Protein AF-A0A353Z6I2-F1 (afdb_monomer_lite)

Sequence (78 aa):
MSLSPQRREEVIDALRRGTVPRSSLDAFAVGLERFEPALEEELRKVQAGGSVFKAVRGEYGCGKTFFARWLADRARKL

Secondary structure (DSSP, 8-state):
-PPPHHHHHHHHHHHHTT---SS-GGGT-TT-GGGHHHHHHHHHHHHTT----------TTSSHHHHHHHHHHHHTT-

Radius of gyration: 13.94 Å; chains: 1; bounding box: 33×26×34 Å

pLDDT: mean 84.67, std 9.67, range [53.81, 96.56]

Foldseek 3Di:
DDDDPVNVVQCVVCVVVVHHGLDDLVVVCPPCVVVVVVLVVQLVCVVVVHDDDDDDDDDPPP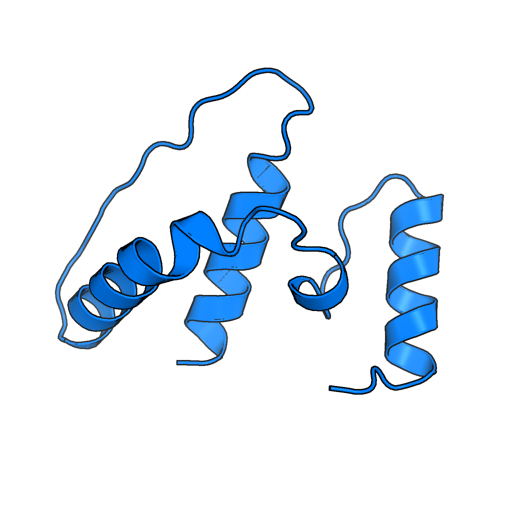CPVSSVSVSVVVSVVD

Structure (mmCIF, N/CA/C/O backbone):
data_AF-A0A353Z6I2-F1
#
_entry.id   AF-A0A353Z6I2-F1
#
loop_
_atom_site.group_PDB
_atom_site.id
_atom_site.type_symbol
_atom_site.label_atom_id
_atom_site.label_alt_id
_atom_site.label_comp_id
_atom_site.label_asym_id
_atom_site.label_entity_id
_atom_site.label_seq_id
_atom_site.pdbx_PDB_ins_code
_atom_site.Cartn_x
_atom_site.Cartn_y
_atom_site.Cartn_z
_atom_site.occupancy
_atom_site.B_iso_or_equiv
_atom_site.auth_seq_id
_atom_site.auth_comp_id
_atom_site.auth_asym_id
_atom_site.auth_atom_id
_atom_site.pdbx_PDB_model_num
ATOM 1 N N . MET A 1 1 ? 17.261 -1.878 5.071 1.00 53.81 1 MET A N 1
ATOM 2 C CA . MET A 1 1 ? 17.001 -3.332 5.189 1.00 53.81 1 MET A CA 1
ATOM 3 C C . MET A 1 1 ? 17.539 -4.028 3.948 1.00 53.81 1 MET A C 1
ATOM 5 O O . MET A 1 1 ? 17.241 -3.566 2.854 1.00 53.81 1 MET A O 1
ATOM 9 N N . SER A 1 2 ? 18.344 -5.085 4.081 1.00 63.88 2 SER A N 1
ATOM 10 C CA . SER A 1 2 ? 18.827 -5.859 2.929 1.00 63.88 2 SER A CA 1
ATOM 11 C C . SER A 1 2 ? 17.794 -6.919 2.532 1.00 63.88 2 SER A C 1
ATOM 13 O O . SER A 1 2 ? 17.363 -7.730 3.348 1.00 63.88 2 SER A O 1
ATOM 15 N N . LEU A 1 3 ? 17.363 -6.907 1.269 1.00 73.94 3 LEU A N 1
ATOM 16 C CA . LEU A 1 3 ? 16.494 -7.950 0.716 1.00 73.94 3 LEU A CA 1
ATOM 17 C C . LEU A 1 3 ? 17.302 -9.231 0.508 1.00 73.94 3 LEU A C 1
ATOM 19 O O . LEU A 1 3 ? 18.396 -9.179 -0.073 1.00 73.94 3 LEU A O 1
ATOM 23 N N . SER A 1 4 ? 16.746 -10.370 0.930 1.00 84.06 4 SER A N 1
ATOM 24 C CA . SER A 1 4 ? 17.344 -11.678 0.655 1.00 84.06 4 SER A CA 1
ATOM 25 C C . SER A 1 4 ? 17.452 -11.923 -0.861 1.00 84.06 4 SER A C 1
ATOM 27 O O . SER A 1 4 ? 16.648 -11.376 -1.624 1.00 84.06 4 SER A O 1
ATOM 29 N N . PRO A 1 5 ? 18.424 -12.732 -1.323 1.00 85.00 5 PRO A N 1
ATOM 30 C CA . PRO A 1 5 ? 18.598 -13.028 -2.748 1.00 85.00 5 PRO A CA 1
ATOM 31 C C . PRO A 1 5 ? 17.326 -13.575 -3.410 1.00 85.00 5 PRO A C 1
ATOM 33 O O . PRO A 1 5 ? 16.913 -13.070 -4.448 1.00 85.00 5 PRO A O 1
ATOM 36 N N . GLN A 1 6 ? 16.638 -14.504 -2.739 1.00 84.31 6 GLN A N 1
ATOM 37 C CA . GLN A 1 6 ? 15.399 -15.115 -3.228 1.00 84.31 6 GLN A CA 1
ATOM 38 C C . GLN A 1 6 ? 14.269 -14.091 -3.423 1.00 84.31 6 GLN A C 1
ATOM 40 O O . GLN A 1 6 ? 13.615 -14.070 -4.461 1.00 84.31 6 GLN A O 1
ATOM 45 N N . ARG A 1 7 ? 14.081 -13.171 -2.463 1.00 80.38 7 ARG A N 1
ATOM 46 C CA . ARG A 1 7 ? 13.095 -12.083 -2.596 1.00 80.38 7 ARG A CA 1
ATOM 47 C C . ARG A 1 7 ? 13.434 -11.142 -3.750 1.00 80.38 7 ARG A C 1
ATOM 49 O O . ARG A 1 7 ? 12.535 -10.572 -4.357 1.00 80.38 7 ARG A O 1
ATOM 56 N N . ARG A 1 8 ? 14.721 -10.964 -4.054 1.00 84.38 8 ARG A N 1
ATOM 57 C CA . ARG A 1 8 ? 15.179 -10.143 -5.181 1.00 84.38 8 ARG A CA 1
ATOM 58 C C . ARG A 1 8 ? 14.810 -10.777 -6.524 1.00 84.38 8 ARG A C 1
ATOM 60 O O . ARG A 1 8 ? 14.299 -10.073 -7.391 1.00 84.38 8 ARG A O 1
ATOM 67 N N . GLU A 1 9 ? 15.019 -12.083 -6.677 1.00 86.62 9 GLU A N 1
ATOM 68 C CA . GLU A 1 9 ? 14.649 -12.821 -7.893 1.00 86.62 9 GLU A CA 1
ATOM 69 C C . GLU A 1 9 ? 13.139 -12.821 -8.132 1.00 86.62 9 GLU A C 1
ATOM 71 O O . GLU A 1 9 ? 12.705 -12.476 -9.229 1.00 86.62 9 GLU A O 1
ATOM 76 N N . GLU A 1 10 ? 12.334 -13.098 -7.099 1.00 83.56 10 GLU A N 1
ATOM 77 C CA . GLU A 1 10 ? 10.867 -13.070 -7.203 1.00 83.56 10 GLU A CA 1
ATOM 78 C C . GLU A 1 10 ? 10.347 -11.729 -7.732 1.00 83.56 10 GLU A C 1
ATOM 80 O O . GLU A 1 10 ? 9.422 -11.677 -8.550 1.00 83.56 10 GLU A O 1
ATOM 85 N N . VAL A 1 11 ? 10.948 -10.630 -7.274 1.00 80.25 11 VAL A N 1
ATOM 86 C CA . VAL A 1 11 ? 10.559 -9.295 -7.716 1.00 80.25 11 VAL A CA 1
ATOM 87 C C . VAL A 1 11 ? 10.969 -9.050 -9.167 1.00 80.25 11 VAL A C 1
ATOM 89 O O . VAL A 1 11 ? 10.141 -8.591 -9.955 1.00 80.25 11 VAL A O 1
ATOM 92 N N . ILE A 1 12 ? 12.206 -9.383 -9.548 1.00 85.06 12 ILE A N 1
ATOM 93 C CA . ILE A 1 12 ? 12.675 -9.229 -10.935 1.00 85.06 12 ILE A CA 1
ATOM 94 C C . ILE A 1 12 ? 11.800 -10.042 -11.900 1.00 85.06 12 ILE A C 1
ATOM 96 O O . ILE A 1 12 ? 11.408 -9.534 -12.953 1.00 85.06 12 ILE A O 1
ATOM 100 N N . ASP A 1 13 ? 11.439 -11.269 -11.533 1.00 87.44 13 ASP A N 1
ATOM 101 C CA . ASP A 1 13 ? 10.609 -12.145 -12.358 1.00 87.44 13 ASP A CA 1
ATOM 102 C C . ASP A 1 13 ? 9.181 -11.625 -12.538 1.00 87.44 13 ASP A C 1
ATOM 104 O O . ASP A 1 13 ? 8.635 -11.688 -13.643 1.00 87.44 13 ASP A O 1
ATOM 108 N N . ALA A 1 14 ? 8.568 -11.081 -11.485 1.00 80.12 14 ALA A N 1
ATOM 109 C CA . ALA A 1 14 ? 7.247 -10.466 -11.580 1.00 80.12 14 ALA A CA 1
ATOM 110 C C . ALA A 1 14 ? 7.255 -9.251 -12.521 1.00 80.12 14 ALA A C 1
ATOM 112 O O . ALA A 1 14 ? 6.376 -9.140 -13.384 1.00 80.12 14 ALA A O 1
ATOM 113 N N . LEU A 1 15 ? 8.274 -8.392 -12.407 1.00 80.88 15 LEU A N 1
ATOM 114 C CA . LEU A 1 15 ? 8.430 -7.203 -13.247 1.00 80.88 15 LEU A CA 1
ATOM 115 C C . LEU A 1 15 ? 8.662 -7.563 -14.719 1.00 80.88 15 LEU A C 1
ATOM 117 O O . LEU A 1 15 ? 8.031 -6.971 -15.593 1.00 80.88 15 LEU A O 1
ATOM 121 N N . ARG A 1 16 ? 9.483 -8.582 -15.007 1.00 86.56 16 ARG A N 1
ATOM 122 C CA . ARG A 1 16 ? 9.695 -9.095 -16.376 1.00 86.56 16 ARG A CA 1
ATOM 123 C C . ARG A 1 16 ? 8.408 -9.581 -17.040 1.00 86.56 16 ARG A C 1
ATOM 125 O O . ARG A 1 16 ? 8.270 -9.473 -18.252 1.00 86.56 16 ARG A O 1
ATOM 132 N N . ARG A 1 17 ? 7.462 -10.098 -16.252 1.00 86.12 17 ARG A N 1
ATOM 133 C CA . ARG A 1 17 ? 6.144 -10.550 -16.728 1.00 86.12 17 ARG A CA 1
ATOM 134 C C . ARG A 1 17 ? 5.109 -9.421 -16.802 1.00 86.12 17 ARG A C 1
ATOM 136 O O . ARG A 1 17 ? 3.956 -9.689 -17.119 1.00 86.12 17 ARG A O 1
ATOM 143 N N . GLY A 1 18 ? 5.482 -8.180 -16.476 1.00 77.50 18 GLY A N 1
ATOM 144 C CA . GLY A 1 18 ? 4.554 -7.046 -16.412 1.00 77.50 18 GLY A CA 1
ATOM 145 C C . GLY A 1 18 ? 3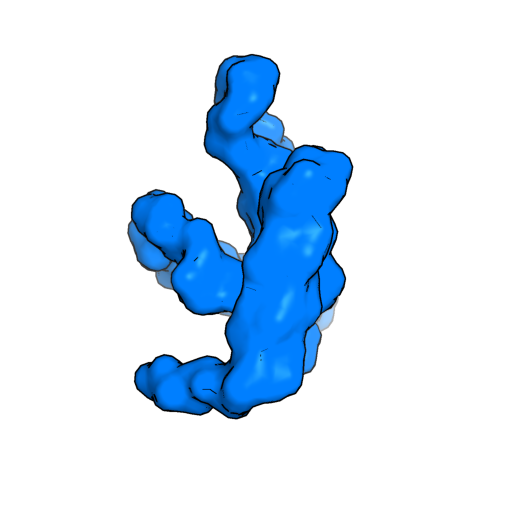.556 -7.142 -15.253 1.00 77.50 18 GLY A C 1
ATOM 146 O O . GLY A 1 18 ? 2.474 -6.561 -15.309 1.00 77.50 18 GLY A O 1
ATOM 147 N N . THR A 1 19 ? 3.889 -7.899 -14.204 1.00 78.44 19 THR A N 1
ATOM 148 C CA . THR A 1 19 ? 3.010 -8.138 -13.054 1.00 78.44 19 THR A CA 1
ATOM 149 C C . THR A 1 19 ? 3.546 -7.480 -11.790 1.00 78.44 19 THR A C 1
ATOM 151 O O . THR A 1 19 ? 4.749 -7.316 -11.605 1.00 78.44 19 THR A O 1
ATOM 154 N N . VAL A 1 20 ? 2.641 -7.108 -10.885 1.00 70.19 20 VAL A N 1
ATOM 155 C CA . VAL A 1 20 ? 3.025 -6.562 -9.580 1.00 70.19 20 VAL A CA 1
ATOM 156 C C . VAL A 1 20 ? 3.457 -7.714 -8.655 1.00 70.19 20 VAL A C 1
ATOM 158 O O . VAL A 1 20 ? 2.658 -8.648 -8.482 1.00 70.19 20 VAL A O 1
ATOM 161 N N . PRO A 1 21 ? 4.652 -7.647 -8.029 1.00 73.50 21 PRO A N 1
ATOM 162 C CA . PRO A 1 21 ? 5.129 -8.647 -7.074 1.00 73.50 21 PRO A CA 1
ATOM 163 C C . PRO A 1 21 ? 4.128 -8.914 -5.942 1.00 73.50 21 PRO A C 1
ATOM 165 O O . PRO A 1 21 ? 3.357 -8.037 -5.544 1.00 73.50 21 PRO A O 1
ATOM 168 N N . ARG A 1 22 ? 4.118 -10.148 -5.425 1.00 69.25 22 ARG A N 1
ATOM 169 C CA . ARG A 1 22 ? 3.240 -10.550 -4.307 1.00 69.25 22 ARG A CA 1
ATOM 170 C C . ARG A 1 22 ? 3.811 -10.191 -2.933 1.00 69.25 22 ARG A C 1
ATOM 172 O O . ARG A 1 22 ? 3.051 -10.123 -1.973 1.00 69.25 22 ARG 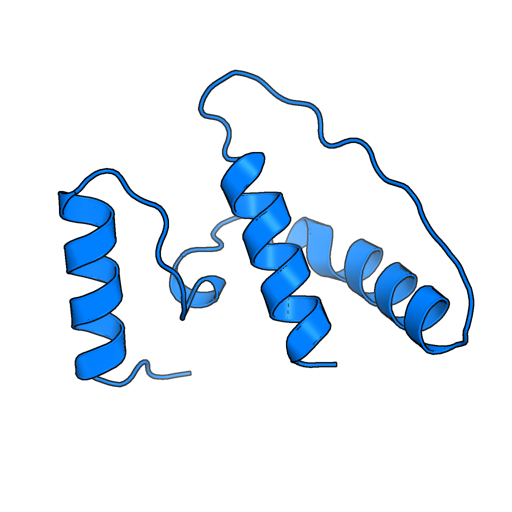A O 1
ATOM 179 N N . SER A 1 23 ? 5.123 -10.003 -2.851 1.00 65.56 23 SER A N 1
ATOM 180 C CA . SER A 1 23 ? 5.901 -9.764 -1.636 1.00 65.56 23 SER A CA 1
ATOM 181 C C . SER A 1 23 ? 6.923 -8.651 -1.900 1.00 65.56 23 SER A C 1
ATOM 183 O O . SER A 1 23 ? 7.165 -8.282 -3.051 1.00 65.56 23 SER A O 1
ATOM 185 N N . SER A 1 24 ? 7.540 -8.122 -0.841 1.00 65.06 24 SER A N 1
ATOM 186 C CA . SER A 1 24 ? 8.646 -7.152 -0.942 1.00 65.06 24 SER A CA 1
ATOM 187 C C . SER A 1 24 ? 8.280 -5.843 -1.661 1.00 65.06 24 SER A C 1
ATOM 189 O O . SER A 1 24 ? 9.130 -5.227 -2.297 1.00 65.06 24 SER A O 1
ATOM 191 N N . LEU A 1 25 ? 7.022 -5.400 -1.551 1.00 66.06 25 LEU A N 1
ATOM 192 C CA . LEU A 1 25 ? 6.538 -4.175 -2.200 1.00 66.06 25 LEU A CA 1
ATOM 193 C C . LEU A 1 25 ? 7.264 -2.922 -1.701 1.00 66.06 25 LEU A C 1
ATOM 195 O O . LEU A 1 25 ? 7.510 -2.018 -2.495 1.00 66.06 25 LEU A O 1
ATOM 199 N N . ASP A 1 26 ? 7.678 -2.896 -0.431 1.00 65.06 26 ASP A N 1
ATOM 200 C CA . ASP A 1 26 ? 8.450 -1.785 0.145 1.00 65.06 26 ASP A CA 1
ATOM 201 C C . ASP A 1 26 ? 9.760 -1.522 -0.610 1.00 65.06 26 ASP A C 1
ATOM 203 O O . ASP A 1 26 ? 10.230 -0.393 -0.654 1.00 65.06 26 ASP A O 1
ATOM 207 N N . ALA A 1 27 ? 10.342 -2.548 -1.241 1.00 62.91 27 ALA A N 1
ATOM 208 C CA . ALA A 1 27 ? 11.563 -2.410 -2.031 1.00 62.91 27 ALA A CA 1
ATOM 209 C C . ALA A 1 27 ? 11.379 -1.558 -3.297 1.00 62.91 27 ALA A C 1
ATOM 211 O O . ALA A 1 27 ? 12.362 -1.118 -3.885 1.00 62.91 27 ALA A O 1
ATOM 212 N N . PHE A 1 28 ? 10.130 -1.371 -3.728 1.00 65.50 28 PHE A N 1
ATOM 213 C CA . PHE A 1 28 ? 9.751 -0.672 -4.956 1.00 65.50 28 PHE A CA 1
ATOM 214 C C . PHE A 1 28 ? 8.746 0.457 -4.718 1.00 65.50 28 PHE A C 1
ATOM 216 O O . PHE A 1 28 ? 8.325 1.104 -5.676 1.00 65.50 28 PHE A O 1
ATOM 223 N N . ALA A 1 29 ? 8.351 0.713 -3.469 1.00 70.69 29 ALA A N 1
ATOM 224 C CA . ALA A 1 29 ? 7.357 1.719 -3.108 1.00 70.69 29 ALA A CA 1
ATOM 225 C C . ALA A 1 29 ? 7.932 3.146 -3.132 1.00 70.69 29 ALA A C 1
ATOM 227 O O . ALA A 1 29 ? 7.830 3.882 -2.159 1.00 70.69 29 ALA A O 1
ATOM 228 N N . VAL A 1 30 ? 8.527 3.536 -4.260 1.00 74.44 30 VAL A N 1
ATOM 229 C CA . VAL A 1 30 ? 9.171 4.839 -4.437 1.00 74.44 30 VAL A CA 1
ATOM 230 C C . VAL A 1 30 ? 8.118 5.944 -4.504 1.00 74.44 30 VAL A C 1
ATOM 232 O O . VAL A 1 30 ? 7.191 5.892 -5.315 1.00 74.44 30 VAL A O 1
ATOM 235 N N . GLY A 1 31 ? 8.273 6.975 -3.677 1.00 77.75 31 GLY A N 1
ATOM 236 C CA . GL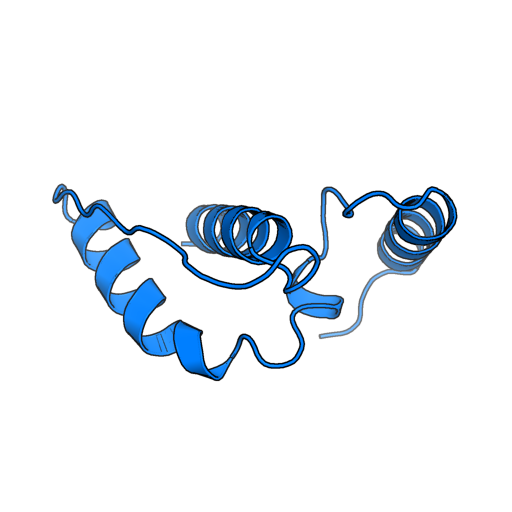Y A 1 31 ? 7.413 8.159 -3.674 1.00 77.75 31 GLY A CA 1
ATOM 237 C C . GLY A 1 31 ? 6.073 7.966 -2.959 1.00 77.75 31 GLY A C 1
ATOM 238 O O . GLY A 1 31 ? 5.238 8.879 -2.990 1.00 77.75 31 GLY A O 1
ATOM 239 N N . LEU A 1 32 ? 5.850 6.805 -2.331 1.00 84.62 32 LEU A N 1
ATOM 240 C CA . LEU A 1 32 ? 4.674 6.533 -1.500 1.00 84.62 32 LEU A CA 1
ATOM 241 C C . LEU A 1 32 ? 4.887 6.892 -0.028 1.0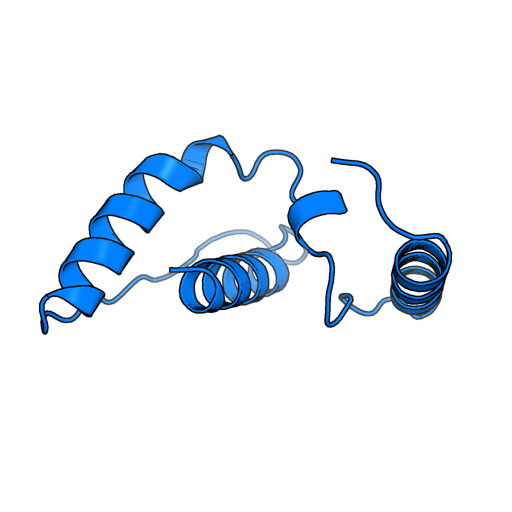0 84.62 32 LEU A C 1
ATOM 243 O O . LEU A 1 32 ? 3.908 7.004 0.710 1.00 84.62 32 LEU A O 1
ATOM 247 N N . GLU A 1 33 ? 6.129 7.147 0.379 1.00 83.69 33 GLU A N 1
ATOM 248 C CA . GLU A 1 33 ? 6.531 7.439 1.757 1.00 83.69 33 GLU A CA 1
ATOM 249 C C . GLU A 1 33 ? 5.766 8.650 2.310 1.00 83.69 33 GLU A C 1
ATOM 251 O O . GLU A 1 33 ? 5.360 8.678 3.468 1.00 83.69 33 GLU A O 1
ATOM 256 N N . ARG A 1 34 ? 5.454 9.626 1.446 1.00 87.12 34 ARG A N 1
ATOM 257 C CA . ARG A 1 34 ? 4.651 10.810 1.800 1.00 87.12 34 ARG A CA 1
ATOM 258 C C . ARG A 1 34 ? 3.227 10.490 2.265 1.00 87.12 34 ARG A C 1
ATOM 260 O O . ARG A 1 34 ? 2.606 11.317 2.923 1.00 87.12 34 ARG A O 1
ATOM 267 N N . PHE A 1 35 ? 2.684 9.335 1.880 1.00 88.81 35 PHE A N 1
ATOM 268 C CA . PHE A 1 35 ? 1.345 8.903 2.277 1.00 88.81 35 PHE A CA 1
ATOM 269 C C . PHE A 1 35 ? 1.361 8.070 3.560 1.00 88.81 35 PHE A C 1
ATOM 271 O O . PHE A 1 35 ? 0.300 7.861 4.144 1.00 88.81 35 PHE A O 1
ATOM 278 N N . GLU A 1 36 ? 2.532 7.610 4.014 1.00 88.56 36 GLU A N 1
ATOM 279 C CA . GLU A 1 36 ? 2.648 6.734 5.183 1.00 88.56 36 GLU A CA 1
ATOM 280 C C . GLU A 1 36 ? 2.018 7.309 6.451 1.00 88.56 36 GLU A C 1
ATOM 282 O O . GLU A 1 36 ? 1.225 6.585 7.050 1.00 88.56 36 GLU A O 1
ATOM 287 N N . PRO A 1 37 ? 2.267 8.576 6.848 1.00 91.88 37 PRO A N 1
ATOM 288 C CA . PRO A 1 37 ? 1.753 9.080 8.121 1.00 91.88 37 PRO A CA 1
ATOM 289 C C . PRO A 1 37 ? 0.223 9.039 8.197 1.00 91.88 37 PRO A C 1
ATOM 291 O O . PRO A 1 37 ? -0.346 8.608 9.197 1.00 91.88 37 PRO A O 1
ATOM 294 N N . ALA A 1 38 ? -0.445 9.431 7.108 1.00 93.00 38 ALA A N 1
ATOM 295 C CA . ALA A 1 38 ? -1.903 9.430 7.035 1.00 93.00 38 ALA A CA 1
ATOM 296 C C . ALA A 1 38 ? -2.476 8.006 7.070 1.00 93.00 38 ALA A C 1
ATOM 298 O O . ALA A 1 38 ? -3.461 7.752 7.759 1.00 93.00 38 ALA A O 1
ATOM 299 N N . LEU A 1 39 ? -1.851 7.071 6.348 1.00 92.38 39 LEU A N 1
ATOM 300 C CA . LEU A 1 39 ? -2.298 5.679 6.314 1.00 92.38 39 LEU A CA 1
ATOM 301 C C . LEU A 1 39 ? -2.056 4.972 7.647 1.00 92.38 39 LEU A C 1
ATOM 303 O O . LEU A 1 39 ? -2.878 4.167 8.066 1.00 92.38 39 LEU A O 1
ATOM 307 N N . GLU A 1 40 ? -0.954 5.271 8.331 1.00 93.12 40 GLU A N 1
ATOM 308 C CA . GLU A 1 40 ? -0.656 4.693 9.638 1.00 93.12 40 GLU A CA 1
ATOM 309 C C . GLU A 1 40 ? -1.667 5.143 10.699 1.00 93.12 40 GLU A C 1
ATOM 311 O O . GLU A 1 40 ? -2.160 4.315 11.465 1.00 93.12 40 GLU A O 1
ATOM 316 N N . GLU A 1 41 ? -2.046 6.423 10.707 1.00 94.31 41 GLU A N 1
ATOM 317 C CA . GLU A 1 41 ? -3.103 6.924 11.590 1.00 94.31 41 GLU A CA 1
ATOM 318 C C . GLU A 1 41 ? -4.431 6.184 11.358 1.00 94.31 41 GLU A C 1
ATOM 320 O O . GLU A 1 41 ? -5.121 5.793 12.301 1.00 94.31 41 GLU A O 1
ATOM 325 N N . GLU A 1 42 ? -4.789 5.948 10.099 1.00 95.00 42 GLU A N 1
ATOM 326 C CA . GLU A 1 42 ? -6.028 5.259 9.744 1.00 95.00 42 GLU A CA 1
ATOM 327 C C . GLU A 1 42 ? -5.995 3.773 10.072 1.00 95.00 42 GLU A C 1
ATOM 329 O O . GLU A 1 42 ? -6.980 3.244 10.585 1.00 95.00 42 GLU A O 1
ATOM 334 N N . LEU A 1 43 ? -4.872 3.099 9.832 1.00 94.94 43 LEU A N 1
ATOM 335 C CA . LEU A 1 43 ? -4.722 1.698 10.205 1.00 94.94 43 LEU A CA 1
ATOM 336 C C . LEU A 1 43 ? -4.794 1.521 11.725 1.00 94.94 43 LEU A C 1
ATOM 338 O O . LEU A 1 43 ? -5.444 0.585 12.179 1.00 94.94 43 LEU A O 1
ATOM 342 N N . ARG A 1 44 ? -4.243 2.453 12.518 1.00 95.25 44 ARG A N 1
ATOM 343 C CA . ARG A 1 44 ? -4.423 2.461 13.982 1.00 95.25 44 ARG A CA 1
ATOM 344 C C . ARG A 1 44 ? -5.889 2.658 14.382 1.00 95.25 44 ARG A C 1
ATOM 346 O O . ARG A 1 44 ? -6.365 1.976 15.286 1.00 95.25 44 ARG A O 1
ATOM 353 N N . LYS A 1 45 ? -6.637 3.535 13.697 1.00 95.56 45 LYS A N 1
ATOM 354 C CA . LYS A 1 45 ? -8.091 3.696 13.924 1.00 95.56 45 LYS A CA 1
ATOM 355 C C . LYS A 1 45 ? -8.856 2.402 13.645 1.00 95.56 45 LYS A C 1
ATOM 357 O O . LYS A 1 45 ? -9.733 2.037 14.423 1.00 95.56 45 LYS A O 1
ATOM 362 N N . VAL A 1 46 ? -8.519 1.705 12.559 1.00 95.75 46 VAL A N 1
ATOM 363 C CA . VAL A 1 46 ? -9.127 0.408 12.220 1.00 95.75 46 VAL A CA 1
ATOM 364 C C . VAL A 1 46 ? -8.733 -0.667 13.237 1.00 95.75 46 VAL A C 1
ATOM 366 O O . VAL A 1 46 ? -9.593 -1.417 13.690 1.00 95.75 46 VAL A O 1
ATOM 369 N N . GLN A 1 47 ? -7.471 -0.701 13.671 1.00 95.19 47 GLN A N 1
ATOM 370 C CA . GLN A 1 47 ? -6.990 -1.615 14.713 1.00 95.19 47 GLN A CA 1
ATOM 371 C C . GLN A 1 47 ? -7.726 -1.414 16.050 1.00 95.19 47 GLN A C 1
ATOM 373 O O . GLN A 1 47 ? -8.000 -2.384 16.749 1.00 95.19 47 GLN A O 1
ATOM 378 N N . ALA A 1 48 ? -8.115 -0.178 16.376 1.00 96.19 48 ALA A N 1
ATOM 379 C CA . ALA A 1 48 ? -8.925 0.152 17.551 1.00 96.19 48 ALA A CA 1
ATOM 380 C C . ALA A 1 48 ? -10.427 -0.201 17.411 1.00 96.19 48 ALA A C 1
ATOM 382 O O . ALA A 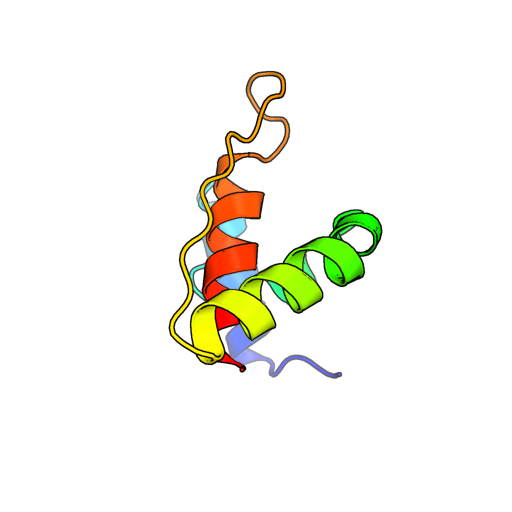1 48 ? -11.220 0.153 18.282 1.00 96.19 48 ALA A O 1
ATOM 383 N N . GLY A 1 49 ? -10.835 -0.878 16.330 1.00 96.56 49 GLY A N 1
ATOM 384 C CA . GLY A 1 49 ? -12.220 -1.290 16.073 1.00 96.56 49 GLY A CA 1
ATOM 385 C C . GLY A 1 49 ? -13.046 -0.299 15.245 1.00 96.56 49 GLY A C 1
ATOM 386 O O . GLY A 1 49 ? -14.248 -0.493 15.080 1.00 96.56 49 GLY A O 1
ATOM 387 N N . GLY A 1 50 ? -12.427 0.764 14.721 1.00 96.19 50 GLY A N 1
ATOM 388 C CA . GLY A 1 50 ? -13.070 1.709 13.810 1.00 96.19 50 GLY A CA 1
ATOM 389 C C . GLY A 1 50 ? -13.125 1.223 12.356 1.00 96.19 50 GLY A C 1
ATOM 390 O O . GLY A 1 50 ? -12.615 0.164 11.996 1.00 96.19 50 GLY A O 1
ATOM 391 N N . SER A 1 51 ? -13.707 2.043 11.479 1.00 94.56 51 SER A N 1
ATOM 392 C CA . SER A 1 51 ? -13.762 1.794 10.032 1.00 94.56 51 SER A CA 1
ATOM 393 C C . SER A 1 51 ? -13.427 3.055 9.241 1.00 94.56 51 SER A C 1
ATOM 395 O O . SER A 1 51 ? -13.854 4.146 9.618 1.00 94.56 51 SER A O 1
ATOM 397 N N . VAL A 1 52 ? -12.718 2.907 8.120 1.00 94.06 52 VAL A N 1
ATOM 398 C CA . VAL A 1 52 ? -12.353 4.013 7.219 1.00 94.06 52 VAL A CA 1
ATOM 399 C C . VAL A 1 52 ? -12.545 3.573 5.766 1.00 94.06 52 VAL A C 1
ATOM 401 O O . VAL A 1 52 ? -12.269 2.427 5.418 1.00 94.06 52 VAL A O 1
ATOM 404 N N . PHE A 1 53 ? -12.993 4.489 4.905 1.00 93.12 53 PHE A N 1
ATOM 405 C CA . PHE A 1 53 ? -13.094 4.284 3.460 1.00 93.12 53 PHE A CA 1
ATOM 406 C C . PHE A 1 53 ? -12.269 5.337 2.712 1.00 93.12 53 PHE A C 1
ATOM 408 O O . PHE A 1 53 ? -12.359 6.528 3.014 1.00 93.12 53 PHE A O 1
ATOM 415 N N . LYS A 1 54 ? -11.496 4.913 1.702 1.00 90.81 54 LYS A N 1
ATOM 416 C CA . LYS A 1 54 ? -10.759 5.810 0.800 1.00 90.81 54 LYS A CA 1
ATOM 417 C C . LYS A 1 54 ? -10.950 5.445 -0.663 1.00 90.81 54 LYS A C 1
ATOM 419 O O . LYS A 1 54 ? -10.861 4.282 -1.046 1.00 90.81 54 LYS A O 1
ATOM 424 N N . ALA A 1 55 ? -11.067 6.482 -1.488 1.00 92.94 55 ALA A N 1
ATOM 425 C CA . ALA A 1 55 ? -10.998 6.381 -2.938 1.00 92.94 55 ALA A CA 1
ATOM 426 C C . ALA A 1 55 ? -9.644 6.902 -3.446 1.00 92.94 55 ALA A C 1
ATOM 428 O O . ALA A 1 55 ? -9.284 8.055 -3.216 1.00 92.94 55 ALA A O 1
ATOM 429 N N . VAL A 1 56 ? -8.904 6.061 -4.172 1.00 91.44 56 VAL A N 1
ATOM 430 C CA . VAL A 1 56 ? -7.616 6.425 -4.781 1.00 91.44 56 VAL A CA 1
ATOM 431 C C . VAL A 1 56 ? -7.859 6.894 -6.214 1.00 91.44 56 VAL A C 1
ATOM 433 O O . VAL A 1 56 ? -8.315 6.119 -7.056 1.00 91.44 56 VAL A O 1
ATOM 436 N N . ARG A 1 57 ? -7.552 8.162 -6.508 1.00 93.12 57 ARG A N 1
ATOM 437 C CA . ARG A 1 57 ? -7.726 8.766 -7.840 1.00 93.12 57 ARG A CA 1
ATOM 438 C C . ARG A 1 57 ? -6.382 9.021 -8.513 1.00 93.12 57 ARG A C 1
ATOM 440 O O . ARG A 1 57 ? -5.393 9.308 -7.853 1.00 93.12 57 ARG A O 1
ATOM 447 N N . GLY A 1 58 ? -6.374 8.925 -9.837 1.00 90.88 58 GLY A N 1
ATOM 448 C CA . GLY A 1 58 ? -5.201 9.164 -10.671 1.00 90.88 58 GLY A CA 1
ATOM 449 C C . GLY A 1 58 ? -5.376 8.556 -12.059 1.00 90.88 58 GLY A C 1
ATOM 450 O O . GLY A 1 58 ? -6.290 7.755 -12.281 1.00 90.88 58 GLY A O 1
ATOM 451 N N . GLU A 1 59 ? -4.502 8.922 -12.986 1.00 94.25 59 GLU A N 1
ATOM 452 C CA . GLU A 1 59 ? -4.534 8.473 -14.381 1.00 94.25 59 GLU A CA 1
ATOM 453 C C . GLU A 1 59 ? -4.235 6.973 -14.540 1.00 94.25 59 GLU A C 1
ATOM 455 O O . GLU A 1 59 ? -3.776 6.291 -13.614 1.00 94.25 59 GLU A O 1
ATOM 460 N N . TYR A 1 60 ? -4.546 6.408 -15.709 1.00 89.31 60 TYR A N 1
ATOM 461 C CA . TYR A 1 60 ? -4.174 5.028 -16.018 1.00 89.31 60 TYR A CA 1
ATOM 462 C C . TYR A 1 60 ? -2.646 4.866 -15.957 1.00 89.31 60 TYR A C 1
ATOM 464 O O . TYR A 1 60 ? -1.906 5.738 -16.390 1.00 89.31 60 TYR A O 1
ATOM 472 N N . GLY A 1 61 ? -2.167 3.774 -15.359 1.00 84.00 61 GLY A N 1
ATOM 473 C CA . GLY A 1 61 ? -0.728 3.543 -15.181 1.00 84.00 61 GLY A CA 1
ATOM 474 C C . GLY A 1 61 ? -0.060 4.298 -14.021 1.00 84.00 61 GLY A C 1
ATOM 475 O O . GLY A 1 61 ? 1.075 3.979 -13.697 1.00 84.00 61 GLY A O 1
ATOM 476 N N . CYS A 1 62 ? -0.744 5.200 -13.301 1.00 86.06 62 CYS A N 1
ATOM 477 C CA . CYS A 1 62 ? -0.125 5.981 -12.211 1.00 86.06 62 CYS A CA 1
ATOM 478 C C . CYS A 1 62 ? 0.127 5.200 -10.897 1.00 86.06 62 CYS A C 1
ATOM 480 O O . CYS A 1 62 ? 0.412 5.797 -9.861 1.00 86.06 62 CYS A O 1
ATOM 482 N N . GLY A 1 63 ? -0.056 3.874 -10.894 1.00 87.00 63 GLY A N 1
ATOM 483 C CA . GLY A 1 63 ? 0.235 3.030 -9.729 1.00 87.00 63 GLY A CA 1
ATOM 484 C C . GLY A 1 63 ? -0.892 2.844 -8.702 1.00 87.00 63 GLY A C 1
ATOM 485 O O . GLY A 1 63 ? -0.625 2.330 -7.623 1.00 87.00 63 GLY A O 1
ATOM 486 N N . LYS A 1 64 ? -2.161 3.168 -9.002 1.00 91.88 64 LYS A N 1
ATOM 487 C CA . LYS A 1 64 ? -3.291 2.984 -8.050 1.00 91.88 64 LYS A CA 1
ATOM 488 C C . LYS A 1 64 ? -3.411 1.553 -7.501 1.00 91.88 64 LYS A C 1
ATOM 490 O O . LYS A 1 64 ? -3.581 1.354 -6.302 1.00 91.88 64 LYS A O 1
ATOM 495 N N . THR A 1 65 ? -3.291 0.549 -8.373 1.00 87.38 65 THR A N 1
ATOM 496 C CA . THR A 1 65 ? -3.349 -0.872 -7.982 1.00 87.38 65 THR A CA 1
ATOM 497 C C . THR A 1 65 ? -2.161 -1.265 -7.107 1.00 87.38 65 THR A C 1
ATOM 499 O O . THR A 1 65 ? -2.314 -2.032 -6.158 1.00 87.38 65 THR A O 1
ATOM 502 N N . PHE A 1 66 ? -0.979 -0.723 -7.407 1.00 86.31 66 PHE A N 1
ATOM 503 C CA . PHE A 1 66 ? 0.215 -0.926 -6.594 1.00 86.31 66 PHE A CA 1
ATOM 504 C C . PHE A 1 66 ? 0.036 -0.299 -5.208 1.00 86.31 66 PHE A C 1
ATOM 506 O O . PHE A 1 66 ? 0.264 -0.977 -4.214 1.00 86.31 66 PHE A O 1
ATOM 513 N N . PHE A 1 67 ? -0.471 0.936 -5.137 1.00 89.50 67 PHE A N 1
ATOM 514 C CA . PHE A 1 67 ? -0.770 1.625 -3.882 1.00 89.50 67 PHE A CA 1
ATOM 515 C C . PHE A 1 67 ? -1.707 0.807 -2.984 1.00 89.50 67 PHE A C 1
ATOM 517 O O . PHE A 1 67 ? -1.413 0.611 -1.809 1.00 89.50 67 PHE A O 1
ATOM 524 N N . ALA A 1 68 ? -2.800 0.269 -3.538 1.00 89.62 68 ALA A N 1
ATOM 525 C CA . ALA A 1 68 ? -3.736 -0.559 -2.775 1.00 89.62 68 ALA A CA 1
ATOM 526 C C . ALA A 1 68 ? -3.073 -1.836 -2.224 1.00 89.62 68 ALA A C 1
ATOM 528 O O . ALA A 1 68 ? -3.292 -2.201 -1.070 1.00 89.62 68 ALA A O 1
ATOM 529 N N . ARG A 1 69 ? -2.227 -2.502 -3.024 1.00 87.38 69 ARG A N 1
ATOM 530 C CA . ARG A 1 69 ? -1.465 -3.678 -2.571 1.00 87.38 69 ARG A CA 1
ATOM 531 C C . ARG A 1 69 ? -0.426 -3.330 -1.510 1.00 87.38 69 ARG A C 1
ATOM 533 O O . ARG A 1 69 ? -0.288 -4.074 -0.547 1.00 87.38 69 ARG A O 1
ATOM 540 N N . TRP A 1 70 ? 0.280 -2.219 -1.679 1.00 88.12 70 TRP A N 1
ATOM 541 C CA . TRP A 1 70 ? 1.269 -1.739 -0.721 1.00 88.12 70 TRP A CA 1
ATOM 542 C C . TRP A 1 70 ? 0.621 -1.384 0.625 1.00 88.12 70 TRP A C 1
ATOM 544 O O . TRP A 1 70 ? 1.104 -1.825 1.664 1.00 88.12 70 TRP A O 1
ATOM 554 N N . LEU A 1 71 ? -0.532 -0.705 0.620 1.00 89.94 71 LEU A N 1
ATOM 555 C CA . LEU A 1 71 ? -1.312 -0.444 1.835 1.00 89.94 71 LEU A CA 1
ATOM 556 C C . LEU A 1 71 ? -1.740 -1.747 2.530 1.00 89.94 71 LEU A C 1
ATOM 558 O O . LEU A 1 71 ? -1.594 -1.874 3.743 1.00 89.94 71 LEU A O 1
ATOM 562 N N . ALA A 1 72 ? -2.228 -2.732 1.771 1.00 89.12 72 ALA A N 1
ATOM 563 C CA . ALA A 1 72 ? -2.601 -4.031 2.329 1.00 89.12 72 ALA A CA 1
ATOM 564 C C . ALA A 1 72 ? -1.401 -4.769 2.952 1.00 89.12 72 ALA A C 1
ATOM 566 O O . ALA A 1 72 ? -1.548 -5.412 3.988 1.00 89.12 72 ALA A O 1
ATOM 567 N N . ASP A 1 73 ? -0.216 -4.672 2.345 1.00 87.12 73 ASP A N 1
ATOM 568 C CA . ASP A 1 73 ? 1.014 -5.250 2.893 1.00 87.12 73 ASP A CA 1
ATOM 569 C C . ASP A 1 73 ? 1.447 -4.556 4.193 1.00 87.12 73 ASP A C 1
ATOM 571 O O . ASP A 1 73 ? 1.843 -5.231 5.141 1.00 87.12 73 ASP A O 1
ATOM 575 N N . ARG A 1 74 ? 1.296 -3.227 4.293 1.00 87.06 74 ARG A N 1
ATOM 576 C CA . ARG A 1 74 ? 1.521 -2.501 5.556 1.00 87.06 74 ARG A CA 1
ATOM 577 C C . ARG A 1 74 ? 0.538 -2.908 6.644 1.00 87.06 74 ARG A C 1
ATOM 579 O O . ARG A 1 74 ? 0.960 -3.144 7.769 1.00 87.06 74 ARG A O 1
ATOM 586 N N . ALA A 1 75 ? -0.744 -3.040 6.308 1.00 90.06 75 ALA A N 1
ATOM 587 C CA . ALA A 1 75 ? -1.768 -3.469 7.257 1.00 90.06 75 ALA A CA 1
ATOM 588 C C . ALA A 1 75 ? -1.475 -4.856 7.859 1.00 90.06 75 ALA A C 1
ATOM 590 O O . ALA A 1 75 ? -1.848 -5.109 8.993 1.00 90.06 75 ALA A O 1
ATOM 591 N N . ARG A 1 76 ? -0.780 -5.742 7.130 1.00 89.12 76 ARG A N 1
ATOM 592 C CA . ARG A 1 76 ? -0.355 -7.066 7.628 1.00 89.12 76 ARG A CA 1
ATOM 593 C C . ARG A 1 76 ? 0.844 -7.030 8.582 1.00 89.12 76 ARG A C 1
ATOM 595 O O . ARG A 1 76 ? 1.149 -8.057 9.178 1.00 89.12 76 ARG A O 1
ATOM 602 N N . LYS A 1 77 ? 1.574 -5.913 8.643 1.00 84.38 77 LYS A N 1
ATOM 603 C CA . LYS A 1 77 ? 2.772 -5.741 9.485 1.00 84.38 77 LYS A CA 1
ATOM 604 C C . LYS A 1 77 ? 2.478 -5.022 10.806 1.00 84.38 77 LYS A C 1
ATOM 606 O O . LYS A 1 77 ? 3.369 -4.975 11.650 1.00 84.38 77 LYS A O 1
ATOM 611 N N . LEU A 1 78 ? 1.287 -4.435 10.934 1.00 79.12 78 LEU A N 1
ATOM 612 C CA . LEU A 1 78 ? 0.735 -3.851 12.162 1.00 79.12 78 LEU A CA 1
ATOM 613 C C . LEU A 1 78 ? 0.071 -4.928 13.022 1.00 79.12 78 LEU A C 1
ATOM 615 O O . LEU A 1 78 ? 0.071 -4.739 14.258 1.00 79.12 78 LEU A O 1
#